Protein AF-A0A936D4Q4-F1 (afdb_monomer_lite)

pLDDT: mean 90.62, std 9.94, range [40.31, 97.88]

Sequence (127 aa):
MADERFDPDFFFCKVEPEVLFAKKCGSGDPGQGDRAGGCHFNPSAVSGMALVEHPPVDCGGGERPVNRSQVGAGSPAQANLEAASIVMSRDINAAPIFVRPTGANHPRAIFPKNDPAADVLRAWAQK

Structure (mmCIF, N/CA/C/O backbone):
data_AF-A0A936D4Q4-F1
#
_entry.id   AF-A0A936D4Q4-F1
#
loop_
_atom_site.group_PDB
_atom_site.id
_atom_site.type_symbol
_atom_site.label_atom_id
_atom_site.label_alt_id
_atom_site.label_comp_id
_atom_site.label_asym_id
_atom_site.label_entity_id
_atom_site.label_seq_id
_atom_site.pdbx_PDB_ins_code
_atom_site.Cartn_x
_atom_site.Cartn_y
_atom_site.Cartn_z
_atom_site.occupancy
_atom_site.B_iso_or_equiv
_atom_site.auth_seq_id
_atom_site.auth_comp_id
_atom_site.auth_asym_id
_atom_site.auth_atom_id
_atom_site.pdbx_PDB_model_num
ATOM 1 N N . MET A 1 1 ? -19.391 5.096 -13.925 1.00 40.31 1 MET A N 1
ATOM 2 C CA . MET A 1 1 ? -18.291 4.441 -13.193 1.00 40.31 1 MET A CA 1
ATOM 3 C C . MET A 1 1 ? -18.857 4.126 -11.821 1.00 40.31 1 MET A C 1
ATOM 5 O O . MET A 1 1 ? -19.273 5.066 -11.156 1.00 40.31 1 MET A O 1
ATOM 9 N N . ALA A 1 2 ? -19.035 2.856 -11.459 1.00 43.62 2 ALA A N 1
ATOM 10 C CA . ALA A 1 2 ? -19.311 2.540 -10.059 1.00 43.62 2 ALA A CA 1
ATOM 11 C C . ALA A 1 2 ? -18.057 2.934 -9.269 1.00 43.62 2 ALA A C 1
ATOM 13 O O . ALA A 1 2 ? -16.954 2.659 -9.736 1.00 43.62 2 ALA A O 1
ATOM 14 N N . ASP A 1 3 ? -18.225 3.646 -8.159 1.00 53.88 3 ASP A N 1
ATOM 15 C CA . ASP A 1 3 ? -17.129 3.961 -7.246 1.00 53.88 3 ASP A CA 1
ATOM 16 C C . ASP A 1 3 ? -16.608 2.632 -6.685 1.00 53.88 3 ASP A C 1
ATOM 18 O O . ASP A 1 3 ? -17.270 1.986 -5.867 1.00 53.88 3 ASP A O 1
ATOM 22 N N . GLU A 1 4 ? -15.505 2.139 -7.252 1.00 65.38 4 GLU A N 1
ATOM 23 C CA . GLU A 1 4 ? -14.916 0.851 -6.905 1.00 65.38 4 GLU A CA 1
ATOM 24 C C . GLU A 1 4 ? -14.245 1.004 -5.541 1.00 65.38 4 GLU A C 1
ATOM 26 O O . GLU A 1 4 ? -13.068 1.328 -5.416 1.00 65.38 4 GLU A O 1
ATOM 31 N N . ARG A 1 5 ? -15.053 0.854 -4.492 1.00 83.38 5 ARG A N 1
ATOM 32 C CA . ARG A 1 5 ? -14.610 1.036 -3.117 1.00 83.38 5 ARG A CA 1
ATOM 33 C C . ARG A 1 5 ? -14.012 -0.267 -2.604 1.00 83.38 5 ARG A C 1
ATOM 35 O O . ARG A 1 5 ? -14.729 -1.259 -2.476 1.00 83.38 5 ARG A O 1
ATOM 42 N N . PHE A 1 6 ? -12.713 -0.258 -2.334 1.00 93.81 6 PHE A N 1
ATOM 43 C CA . PHE A 1 6 ? -12.015 -1.347 -1.651 1.00 93.81 6 PHE A CA 1
ATOM 44 C C . PHE A 1 6 ? -12.154 -1.198 -0.133 1.00 93.81 6 PHE A C 1
ATOM 46 O O . PHE A 1 6 ? -12.308 -0.080 0.365 1.00 93.81 6 PHE A O 1
ATOM 53 N N . ASP A 1 7 ? -12.104 -2.309 0.604 1.00 96.62 7 ASP A N 1
ATOM 54 C CA . ASP A 1 7 ? -12.249 -2.297 2.065 1.00 96.62 7 ASP A CA 1
ATOM 55 C C . ASP A 1 7 ? -11.150 -1.440 2.735 1.00 96.62 7 ASP A C 1
ATOM 57 O O . ASP A 1 7 ? -9.965 -1.798 2.672 1.00 96.62 7 ASP A O 1
ATOM 61 N N . PRO A 1 8 ? -11.516 -0.311 3.375 1.00 96.25 8 PRO A N 1
ATOM 62 C CA . PRO A 1 8 ? -10.556 0.568 4.026 1.00 96.25 8 PRO A CA 1
ATOM 63 C C . PRO A 1 8 ? -9.960 -0.060 5.292 1.00 96.25 8 PRO A C 1
ATOM 65 O O . PRO A 1 8 ? -8.779 0.126 5.564 1.00 96.25 8 PRO A O 1
ATOM 68 N N . ASP A 1 9 ? -10.742 -0.831 6.052 1.00 97.19 9 ASP A N 1
ATOM 69 C CA . ASP A 1 9 ? -10.289 -1.440 7.306 1.00 97.19 9 ASP A CA 1
ATOM 70 C C . ASP A 1 9 ? -9.188 -2.466 7.012 1.00 97.19 9 ASP A C 1
ATOM 72 O O . ASP A 1 9 ? -8.113 -2.427 7.622 1.00 97.19 9 ASP A O 1
ATOM 76 N N . PHE A 1 10 ? -9.406 -3.293 5.985 1.00 97.81 10 PHE A N 1
ATOM 77 C CA . PHE A 1 10 ? -8.405 -4.244 5.511 1.00 97.81 10 PHE A CA 1
ATOM 78 C C . PHE A 1 10 ? -7.144 -3.547 4.983 1.00 97.81 10 PHE A C 1
ATOM 80 O O . PHE A 1 10 ? -6.029 -4.017 5.226 1.00 97.81 10 PHE A O 1
ATOM 87 N N . PHE A 1 11 ? -7.291 -2.414 4.289 1.00 97.88 11 PHE A N 1
ATOM 88 C CA . PHE A 1 11 ? -6.142 -1.646 3.813 1.00 97.88 11 PHE A CA 1
ATOM 89 C C . PHE A 1 11 ? -5.243 -1.198 4.972 1.00 97.88 11 PHE A C 1
ATOM 91 O O . PHE A 1 11 ? -4.054 -1.522 4.975 1.00 97.88 11 PHE A O 1
ATOM 98 N N . PHE A 1 12 ? -5.814 -0.518 5.972 1.00 97.62 12 PHE A N 1
ATOM 99 C CA . PHE A 1 12 ? -5.047 0.035 7.094 1.00 97.62 12 PHE A CA 1
ATOM 100 C C . PHE A 1 12 ? -4.343 -1.049 7.913 1.00 97.62 12 PHE A C 1
ATOM 102 O O . PHE A 1 12 ? -3.240 -0.840 8.408 1.00 97.62 12 PHE A O 1
ATOM 109 N N . CYS A 1 13 ? -4.976 -2.214 8.061 1.00 97.69 13 CYS A N 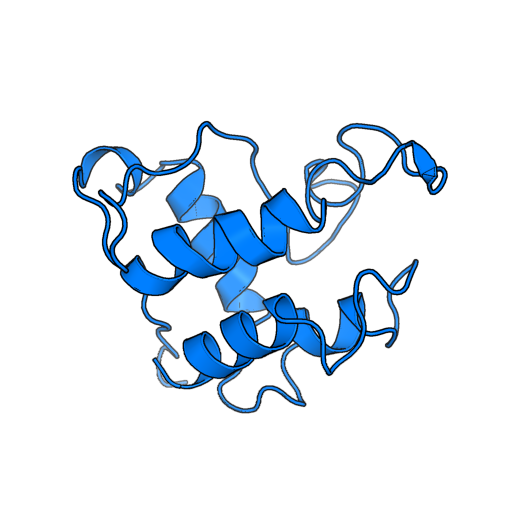1
ATOM 110 C CA . CYS A 1 13 ? -4.486 -3.257 8.958 1.00 97.69 13 CYS A CA 1
ATOM 111 C C . CYS A 1 13 ? -3.631 -4.327 8.286 1.00 97.69 13 CYS A C 1
ATOM 113 O O . CYS A 1 13 ? -2.892 -5.023 8.979 1.00 97.69 13 CYS A O 1
ATOM 115 N N . LYS A 1 14 ? -3.729 -4.483 6.962 1.00 97.75 14 LYS A N 1
ATOM 116 C CA . LYS A 1 14 ? -3.024 -5.536 6.221 1.00 97.75 14 LYS A CA 1
ATOM 117 C C . LYS A 1 14 ? -2.191 -4.952 5.090 1.00 97.75 14 LYS A C 1
ATOM 119 O O . LYS A 1 14 ? -0.980 -5.141 5.068 1.00 97.75 14 LYS A O 1
ATOM 124 N N . VAL A 1 15 ? -2.809 -4.218 4.166 1.00 97.69 15 VAL A N 1
ATOM 125 C CA . VAL A 1 15 ? -2.125 -3.752 2.945 1.00 97.69 15 VAL A CA 1
ATOM 126 C C . VAL A 1 15 ? -1.013 -2.761 3.262 1.00 97.69 15 VAL A C 1
ATOM 128 O O . VAL A 1 15 ? 0.128 -2.952 2.847 1.00 97.69 15 VAL A O 1
ATOM 131 N N . GLU A 1 16 ? -1.319 -1.701 3.998 1.00 96.88 16 GLU A N 1
ATOM 132 C CA . GLU A 1 16 ? -0.342 -0.669 4.321 1.00 96.88 16 GLU A CA 1
ATOM 133 C C . GLU A 1 16 ? 0.858 -1.216 5.120 1.00 96.88 16 GLU A C 1
ATOM 135 O O . GLU A 1 16 ? 1.991 -1.071 4.644 1.00 96.88 16 GLU A O 1
ATOM 140 N N . PRO A 1 17 ? 0.670 -1.916 6.257 1.00 96.19 17 PRO A N 1
ATOM 141 C CA . PRO A 1 17 ? 1.800 -2.419 7.031 1.00 96.19 17 PRO A CA 1
ATOM 142 C C . PRO A 1 17 ? 2.566 -3.548 6.327 1.00 96.19 17 PRO A C 1
ATOM 144 O O . PRO A 1 17 ? 3.797 -3.522 6.314 1.00 96.19 17 PRO A O 1
ATOM 147 N N . GLU A 1 18 ? 1.884 -4.528 5.725 1.00 96.81 18 GLU A N 1
ATOM 148 C CA . GLU A 1 18 ? 2.527 -5.756 5.217 1.00 96.81 18 GLU A CA 1
ATOM 149 C C . GLU A 1 18 ? 3.027 -5.630 3.776 1.00 96.81 18 GLU A C 1
ATOM 151 O O . GLU A 1 18 ? 3.911 -6.381 3.355 1.00 96.81 18 GLU A O 1
ATOM 156 N N . VAL A 1 19 ? 2.493 -4.669 3.019 1.00 96.56 19 VAL A N 1
ATOM 157 C CA . VAL A 1 19 ? 2.885 -4.426 1.630 1.00 96.56 19 VAL A CA 1
ATOM 158 C C . VAL A 1 19 ? 3.625 -3.102 1.521 1.00 96.56 19 VAL A C 1
ATOM 160 O O . VAL A 1 19 ? 4.817 -3.102 1.225 1.00 96.56 19 VAL A O 1
ATOM 163 N N . LEU A 1 20 ? 2.967 -1.968 1.777 1.00 95.31 20 LEU A N 1
ATOM 164 C CA . LEU A 1 20 ? 3.551 -0.656 1.473 1.00 95.31 20 LEU A CA 1
ATOM 165 C C . LEU A 1 20 ? 4.770 -0.344 2.345 1.00 95.31 20 LEU A C 1
ATOM 167 O O . LEU A 1 20 ? 5.804 0.091 1.828 1.00 95.31 20 LEU A O 1
ATOM 171 N N . PHE A 1 21 ? 4.670 -0.585 3.652 1.00 94.31 21 PHE A N 1
ATOM 172 C CA . PHE A 1 21 ? 5.743 -0.280 4.596 1.00 94.31 21 PHE A CA 1
ATOM 173 C C . PHE A 1 21 ? 6.753 -1.423 4.701 1.00 94.31 21 PHE A C 1
ATOM 175 O O . PHE A 1 21 ? 7.947 -1.183 4.519 1.00 94.31 21 PHE A O 1
ATOM 182 N N . ALA A 1 22 ? 6.315 -2.674 4.891 1.00 94.62 22 ALA A N 1
ATOM 183 C CA . ALA A 1 22 ? 7.237 -3.808 5.009 1.00 94.62 22 ALA A CA 1
ATOM 184 C C . ALA A 1 22 ? 8.077 -4.049 3.743 1.00 94.62 22 ALA A C 1
ATOM 186 O O . ALA A 1 22 ? 9.241 -4.442 3.844 1.00 94.62 22 ALA A O 1
ATOM 187 N N . LYS A 1 23 ? 7.532 -3.780 2.547 1.00 94.25 23 LYS A N 1
ATOM 188 C CA . LYS A 1 23 ? 8.288 -3.872 1.285 1.00 94.25 23 LYS A CA 1
ATOM 189 C C . LYS A 1 23 ? 8.979 -2.565 0.890 1.00 94.25 23 LYS A C 1
ATOM 191 O O . LYS A 1 23 ? 9.593 -2.489 -0.176 1.00 94.25 23 LYS A O 1
ATOM 196 N N . LYS A 1 24 ? 8.933 -1.561 1.774 1.00 92.06 24 LYS A N 1
ATOM 197 C CA . LYS A 1 24 ? 9.609 -0.266 1.642 1.00 92.06 24 LYS A CA 1
ATOM 198 C C . LYS A 1 24 ? 9.239 0.476 0.354 1.00 92.06 24 LYS A C 1
ATOM 200 O O . LYS A 1 24 ? 10.089 1.121 -0.256 1.00 92.06 24 LYS A O 1
ATOM 205 N N . CYS A 1 25 ? 7.973 0.405 -0.063 1.00 91.38 25 CYS A N 1
ATOM 206 C CA . CYS A 1 25 ? 7.481 1.156 -1.219 1.00 91.38 25 CYS A CA 1
ATOM 207 C C . CYS A 1 25 ? 7.601 2.670 -0.973 1.00 91.38 25 CYS A C 1
ATOM 209 O O . CYS A 1 25 ? 7.957 3.410 -1.878 1.00 91.38 25 CYS A O 1
ATOM 211 N N . GLY A 1 26 ? 7.371 3.132 0.262 1.00 90.44 26 GLY A N 1
ATOM 212 C CA . GLY A 1 26 ? 7.497 4.542 0.651 1.00 90.44 26 GLY A CA 1
ATOM 213 C C . GLY A 1 26 ? 8.935 5.068 0.632 1.00 90.44 26 GLY A C 1
ATOM 214 O O . GLY A 1 26 ? 9.334 5.812 -0.267 1.00 90.44 26 GLY A O 1
ATOM 215 N N . SER A 1 27 ? 9.717 4.691 1.642 1.00 88.38 27 SER A N 1
ATOM 216 C CA . SER A 1 27 ? 11.055 5.237 1.890 1.00 88.38 27 SER A CA 1
ATOM 217 C C . SER A 1 27 ? 12.168 4.639 1.026 1.00 88.38 27 SER A C 1
ATOM 219 O O . SER A 1 27 ? 13.241 5.237 0.964 1.00 88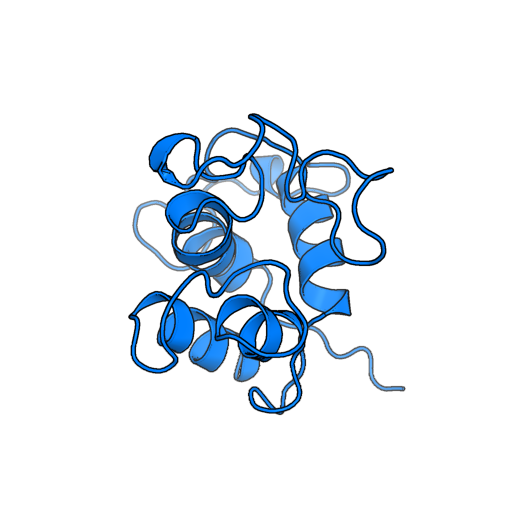.38 27 SER A O 1
ATOM 221 N N . GLY A 1 28 ? 11.921 3.518 0.342 1.00 88.00 28 GLY A N 1
ATOM 222 C CA . GLY A 1 28 ? 12.941 2.773 -0.396 1.00 88.00 28 GLY A CA 1
ATOM 223 C C . GLY A 1 28 ? 13.822 1.894 0.499 1.00 88.00 28 GLY A C 1
ATOM 224 O O . GLY A 1 28 ? 13.779 1.969 1.727 1.00 88.00 28 GLY A O 1
ATOM 225 N N . ASP A 1 29 ? 14.623 1.027 -0.121 1.00 89.00 29 ASP A N 1
ATOM 226 C CA . ASP A 1 29 ? 15.611 0.183 0.547 1.00 89.00 29 ASP A CA 1
ATOM 227 C C . ASP A 1 29 ? 17.062 0.641 0.282 1.00 89.00 29 ASP A C 1
ATOM 229 O O . ASP A 1 29 ? 17.592 0.395 -0.808 1.00 89.00 29 ASP A O 1
ATOM 233 N N . PRO A 1 30 ? 17.759 1.232 1.274 1.00 87.19 30 PRO A N 1
ATOM 234 C CA . PRO A 1 30 ? 19.165 1.614 1.133 1.00 87.19 30 PRO A CA 1
ATOM 235 C C . PRO A 1 30 ? 20.089 0.438 0.797 1.00 87.19 30 PRO A C 1
ATOM 237 O O . PRO A 1 30 ? 21.083 0.626 0.099 1.00 87.19 30 PRO A O 1
ATOM 240 N N . GLY A 1 31 ? 19.756 -0.783 1.240 1.00 88.62 31 GLY A N 1
ATOM 241 C CA . GLY A 1 31 ? 20.525 -1.989 0.913 1.00 88.62 31 GLY A CA 1
ATOM 242 C C . GLY A 1 31 ? 20.465 -2.360 -0.572 1.00 88.62 31 GLY A C 1
ATOM 243 O O . GLY A 1 31 ? 21.357 -3.039 -1.068 1.00 88.62 31 GLY A O 1
ATOM 244 N N . GLN A 1 32 ? 19.454 -1.855 -1.283 1.00 86.31 32 GLN A N 1
ATOM 245 C CA . GLN A 1 32 ? 19.265 -2.022 -2.725 1.00 86.31 32 GLN A CA 1
ATOM 246 C C . GLN A 1 32 ? 19.681 -0.767 -3.517 1.00 86.31 32 GLN A C 1
ATOM 248 O O . GLN A 1 32 ? 19.478 -0.714 -4.727 1.00 86.31 32 GLN A O 1
ATOM 253 N N . GLY A 1 33 ? 20.264 0.238 -2.850 1.00 84.69 33 GLY A N 1
ATOM 254 C CA . GLY A 1 33 ? 20.700 1.494 -3.464 1.00 84.69 33 GLY A CA 1
ATOM 255 C C . GLY A 1 33 ? 19.611 2.563 -3.603 1.00 84.69 33 GLY A C 1
ATOM 256 O O . GLY A 1 33 ? 19.851 3.580 -4.258 1.00 84.69 33 GLY A O 1
ATOM 257 N N . ASP A 1 34 ? 18.435 2.375 -2.995 1.00 86.94 34 ASP A N 1
ATOM 258 C CA . ASP A 1 34 ? 17.381 3.388 -3.027 1.00 86.94 34 ASP A CA 1
ATOM 259 C C . ASP A 1 34 ? 17.742 4.587 -2.135 1.00 86.94 34 ASP A C 1
ATOM 261 O O . ASP A 1 34 ? 18.329 4.455 -1.056 1.00 86.94 34 ASP A O 1
ATOM 265 N N . ARG A 1 35 ? 17.332 5.788 -2.557 1.00 81.69 35 ARG A N 1
ATOM 266 C CA . ARG A 1 35 ? 17.431 6.984 -1.713 1.00 81.69 35 ARG A CA 1
ATOM 267 C C . ARG A 1 35 ? 16.384 6.925 -0.606 1.00 81.69 35 ARG A C 1
ATOM 269 O O . ARG A 1 35 ? 15.202 6.747 -0.895 1.00 81.69 35 ARG A O 1
ATOM 276 N N . ALA A 1 36 ? 16.812 7.173 0.629 1.00 76.00 36 ALA A N 1
ATOM 277 C CA . ALA A 1 36 ? 15.913 7.286 1.771 1.00 76.00 36 ALA A CA 1
ATOM 278 C C . ALA A 1 36 ? 14.829 8.354 1.526 1.00 76.00 36 ALA A C 1
ATOM 280 O O . ALA A 1 36 ? 15.129 9.465 1.086 1.00 76.00 36 ALA A O 1
ATOM 281 N N . GLY A 1 37 ? 13.570 7.998 1.795 1.00 73.75 37 GLY A N 1
ATOM 282 C CA . GLY A 1 37 ? 12.408 8.877 1.608 1.00 73.75 37 GLY A CA 1
ATOM 283 C C . GLY A 1 37 ? 12.034 9.126 0.140 1.00 73.75 37 GLY A C 1
ATOM 284 O O . GLY A 1 37 ? 11.272 10.045 -0.147 1.00 73.75 37 GLY A O 1
ATOM 285 N N . GLY A 1 38 ? 12.598 8.357 -0.799 1.00 76.50 38 GLY A N 1
ATOM 286 C CA . GLY A 1 38 ? 12.631 8.737 -2.212 1.00 76.50 38 GLY A CA 1
ATOM 287 C C . GLY A 1 38 ? 11.805 7.892 -3.179 1.00 76.50 38 GLY A C 1
ATOM 288 O O . GLY A 1 38 ? 11.668 8.315 -4.324 1.00 76.50 38 GLY A O 1
ATOM 289 N N . CYS A 1 39 ? 11.276 6.730 -2.775 1.00 89.38 39 CYS A N 1
ATOM 290 C CA . CYS A 1 39 ? 10.528 5.870 -3.698 1.00 89.38 39 CYS A CA 1
ATOM 291 C C . CYS A 1 39 ? 9.098 6.368 -3.897 1.00 89.38 39 CYS A C 1
ATOM 293 O O . CYS A 1 39 ? 8.745 6.691 -5.017 1.00 89.38 39 CYS A O 1
ATOM 295 N N . HIS A 1 40 ? 8.295 6.482 -2.840 1.00 92.31 40 HIS A N 1
ATOM 296 C CA . HIS A 1 40 ? 6.922 6.995 -2.925 1.00 92.31 40 HIS A CA 1
ATOM 297 C C . HIS A 1 40 ? 6.593 8.071 -1.875 1.00 92.31 40 HIS A C 1
ATOM 299 O O . HIS A 1 40 ? 5.536 8.684 -1.969 1.00 92.31 40 HIS A O 1
ATOM 305 N N . PHE A 1 41 ? 7.493 8.372 -0.928 1.00 90.19 41 PHE A N 1
ATOM 306 C CA . PHE A 1 41 ? 7.336 9.491 0.026 1.00 90.19 41 PHE A CA 1
ATOM 307 C C . PHE A 1 41 ? 7.694 10.872 -0.545 1.00 90.19 41 PHE A C 1
ATOM 309 O O . PHE A 1 41 ? 7.559 11.887 0.136 1.00 90.19 41 PHE A O 1
ATOM 316 N N . ASN A 1 42 ? 8.113 10.934 -1.811 1.00 81.44 42 ASN A N 1
ATOM 317 C CA . ASN A 1 42 ? 8.313 12.184 -2.528 1.00 81.44 42 ASN A CA 1
ATOM 318 C C . ASN A 1 42 ? 7.245 12.323 -3.632 1.00 81.44 42 ASN A C 1
ATOM 320 O O . ASN A 1 42 ? 7.403 11.722 -4.699 1.00 81.44 42 ASN A O 1
ATOM 324 N N . PRO A 1 43 ? 6.176 13.116 -3.422 1.00 71.88 43 PRO A N 1
ATOM 325 C CA . PRO A 1 43 ? 5.090 13.266 -4.395 1.00 71.88 43 PRO A CA 1
ATOM 326 C C . PRO A 1 43 ? 5.553 13.856 -5.735 1.00 71.88 43 PRO A C 1
ATOM 328 O O . PRO A 1 43 ? 4.936 13.603 -6.766 1.00 71.88 43 PRO A O 1
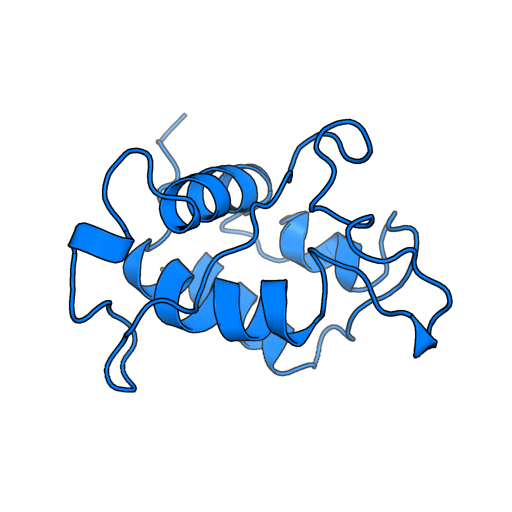ATOM 331 N N . SER A 1 44 ? 6.667 14.592 -5.750 1.00 69.81 44 SER A N 1
ATOM 332 C CA . SER A 1 44 ? 7.268 15.117 -6.980 1.00 69.81 44 SER A CA 1
ATOM 333 C C . SER A 1 44 ? 8.062 14.061 -7.759 1.00 69.81 44 SER A C 1
ATOM 335 O O . SER A 1 44 ? 8.398 14.292 -8.918 1.00 69.81 44 SER A O 1
ATOM 337 N N . ALA A 1 45 ? 8.390 12.920 -7.142 1.00 65.88 45 ALA A N 1
ATOM 338 C CA . ALA A 1 45 ? 9.161 11.843 -7.763 1.00 65.88 45 ALA A CA 1
ATOM 339 C C . ALA A 1 45 ? 8.280 10.760 -8.405 1.00 65.88 45 ALA A C 1
ATOM 341 O O . ALA A 1 45 ? 8.736 10.088 -9.330 1.00 65.88 45 ALA A O 1
ATOM 342 N N . VAL A 1 46 ? 7.030 10.594 -7.950 1.00 70.44 46 VAL A N 1
ATOM 343 C CA . VAL A 1 46 ? 6.121 9.560 -8.464 1.00 70.44 46 VAL A CA 1
ATOM 344 C C . VAL A 1 46 ? 4.716 10.098 -8.695 1.00 70.44 46 VAL A C 1
ATOM 346 O O . VAL A 1 46 ? 4.000 10.461 -7.767 1.00 70.44 46 VAL A O 1
ATOM 349 N N . SER A 1 47 ? 4.287 10.061 -9.958 1.00 67.12 47 SER A N 1
ATOM 350 C CA . SER A 1 47 ? 2.899 10.321 -10.336 1.00 67.12 47 SER A CA 1
ATOM 351 C C . SER A 1 47 ? 2.018 9.104 -10.016 1.00 67.12 47 SER A C 1
ATOM 353 O O . SER A 1 47 ? 2.306 7.988 -10.454 1.00 67.12 47 SER A O 1
ATOM 355 N N . GLY A 1 48 ? 0.939 9.317 -9.257 1.00 72.06 48 GLY A N 1
ATOM 356 C CA . GLY A 1 48 ? -0.178 8.372 -9.112 1.00 72.06 48 GLY A CA 1
ATOM 357 C C . GLY A 1 48 ? -0.277 7.607 -7.787 1.00 72.06 48 GLY A C 1
ATOM 358 O O . GLY A 1 48 ? -1.388 7.273 -7.403 1.00 72.06 48 GLY A O 1
ATOM 359 N N . MET A 1 49 ? 0.826 7.366 -7.066 1.00 88.75 49 MET A N 1
ATOM 360 C CA . MET A 1 49 ? 0.799 6.718 -5.739 1.00 88.75 49 MET A CA 1
ATOM 361 C C . MET A 1 49 ? 1.802 7.388 -4.791 1.00 88.75 49 MET A C 1
ATOM 363 O O . MET A 1 49 ? 2.803 6.786 -4.408 1.00 88.75 49 MET A O 1
ATOM 367 N N . ALA A 1 50 ? 1.576 8.661 -4.471 1.00 91.75 50 ALA A N 1
ATOM 368 C CA . ALA A 1 50 ? 2.358 9.348 -3.449 1.00 91.75 50 ALA A CA 1
ATOM 369 C C . ALA A 1 50 ? 1.890 8.888 -2.063 1.00 91.75 50 ALA A C 1
ATOM 371 O O . ALA A 1 50 ? 0.704 8.969 -1.756 1.00 91.75 50 ALA A O 1
ATOM 372 N N . LEU A 1 51 ? 2.821 8.393 -1.255 1.00 93.38 51 LEU A N 1
ATOM 373 C CA . LEU A 1 51 ? 2.565 7.906 0.094 1.00 93.38 51 LEU A CA 1
ATOM 374 C C . LEU A 1 51 ? 3.045 8.928 1.129 1.00 93.38 51 LEU A C 1
ATOM 376 O O . LEU A 1 51 ? 3.934 9.739 0.867 1.00 93.38 51 LEU A O 1
ATOM 380 N N . VAL A 1 52 ? 2.487 8.843 2.327 1.00 92.50 52 VAL A N 1
ATOM 381 C CA . VAL A 1 52 ? 2.838 9.653 3.490 1.00 92.50 52 VAL A CA 1
ATOM 382 C C . VAL A 1 52 ? 3.291 8.724 4.608 1.00 92.50 52 VAL A C 1
ATOM 384 O O . VAL A 1 52 ? 2.649 7.714 4.896 1.00 92.50 52 VAL A O 1
ATOM 387 N N . GLU A 1 53 ? 4.409 9.063 5.243 1.00 90.62 53 GLU A N 1
ATOM 388 C CA . GLU A 1 53 ? 4.896 8.337 6.412 1.00 90.62 53 GLU A CA 1
ATOM 389 C C . GLU A 1 53 ? 4.050 8.662 7.649 1.00 90.62 53 GLU A C 1
ATOM 391 O O . GLU A 1 53 ? 3.720 9.822 7.908 1.00 90.62 53 GLU A O 1
ATOM 396 N N . HIS A 1 54 ? 3.717 7.640 8.434 1.00 93.94 54 HIS A N 1
ATOM 397 C CA . HIS A 1 54 ? 3.067 7.793 9.732 1.00 93.94 54 HIS A CA 1
ATOM 398 C C . HIS A 1 54 ? 3.302 6.562 10.623 1.00 93.94 54 HIS A C 1
ATOM 400 O O . HIS A 1 54 ? 3.682 5.500 10.123 1.00 93.94 54 HIS A O 1
ATOM 406 N N . PRO A 1 55 ? 3.061 6.668 11.945 1.00 93.88 55 PRO A N 1
ATOM 407 C CA . PRO A 1 55 ? 3.059 5.508 12.830 1.00 93.88 55 PRO A CA 1
ATOM 408 C C . PRO A 1 55 ? 2.010 4.470 12.398 1.00 93.88 55 PRO A C 1
ATOM 410 O O . PRO A 1 55 ? 0.930 4.877 11.962 1.00 93.88 55 PRO A O 1
ATOM 413 N N . PRO A 1 56 ? 2.267 3.159 12.558 1.00 93.06 56 PRO A N 1
ATOM 414 C CA . PRO A 1 56 ? 1.299 2.123 12.204 1.00 93.06 56 PRO A CA 1
ATOM 415 C C . PRO A 1 56 ? -0.071 2.342 12.858 1.00 93.06 56 PRO A C 1
ATOM 417 O O . PRO A 1 56 ? -0.156 2.714 14.032 1.00 93.06 56 PRO A O 1
ATOM 420 N N . VAL A 1 57 ? -1.140 2.090 12.099 1.00 96.50 57 VAL A N 1
ATOM 421 C CA . VAL A 1 57 ? -2.508 2.077 12.630 1.00 96.50 57 VAL A CA 1
ATOM 422 C C . VAL A 1 57 ? -2.642 0.920 13.620 1.00 96.50 57 VAL A C 1
ATOM 424 O O . VAL A 1 57 ? -2.201 -0.196 13.345 1.00 96.50 57 VAL A O 1
ATOM 427 N N . ASP A 1 58 ? -3.243 1.177 14.782 1.00 96.56 58 ASP A N 1
ATOM 428 C CA . ASP A 1 58 ? -3.489 0.123 15.761 1.00 96.56 58 ASP A CA 1
ATOM 429 C C . ASP A 1 58 ? -4.735 -0.671 15.358 1.00 96.56 58 ASP A C 1
ATOM 431 O O . ASP A 1 58 ? -5.850 -0.142 15.301 1.00 96.56 58 ASP A O 1
ATOM 435 N N . CYS A 1 59 ? -4.536 -1.955 15.079 1.00 96.62 59 CYS A N 1
ATOM 436 C CA . CYS A 1 59 ? -5.584 -2.887 14.676 1.00 96.62 59 CYS A CA 1
ATOM 437 C C . CYS A 1 59 ? -5.836 -3.992 15.707 1.00 96.62 59 CYS A C 1
ATOM 439 O O . CYS A 1 59 ? -6.622 -4.901 15.444 1.00 96.62 59 CYS A O 1
ATOM 441 N N . GLY A 1 60 ? -5.160 -3.964 16.864 1.00 93.44 60 GLY A N 1
ATOM 442 C CA . GLY A 1 60 ? -5.338 -4.972 17.917 1.00 93.44 60 GLY A CA 1
ATOM 443 C C . GLY A 1 60 ? -5.093 -6.420 17.463 1.00 93.44 60 GLY A C 1
ATOM 444 O O . GLY A 1 60 ? -5.637 -7.347 18.056 1.00 93.44 60 GLY A O 1
ATOM 445 N N . GLY A 1 61 ? -4.326 -6.622 16.384 1.00 89.31 61 GLY A N 1
ATOM 446 C CA . GLY A 1 61 ? -4.086 -7.930 15.761 1.00 89.31 61 GLY A CA 1
ATOM 447 C C . GLY A 1 61 ? -5.174 -8.418 14.791 1.00 89.31 61 GLY A C 1
ATOM 448 O O . GLY A 1 61 ? -5.064 -9.534 14.287 1.00 89.31 61 GLY A O 1
ATOM 449 N N . GLY A 1 62 ? -6.211 -7.617 14.524 1.00 93.06 62 GLY A N 1
ATOM 450 C CA . GLY A 1 62 ? -7.284 -7.924 13.573 1.00 93.06 62 GLY A CA 1
ATOM 451 C C . GLY A 1 62 ? -7.165 -7.198 12.227 1.00 93.06 62 GLY A C 1
ATOM 452 O O . GLY A 1 62 ? -6.165 -6.554 11.925 1.00 93.06 62 GLY A O 1
ATOM 453 N N . GLU A 1 63 ? -8.228 -7.280 11.421 1.00 94.06 63 GLU A N 1
ATOM 454 C CA . GLU A 1 63 ? -8.339 -6.619 10.104 1.00 94.06 63 GLU A CA 1
ATOM 455 C C . GLU A 1 63 ? -9.029 -5.246 10.171 1.00 94.06 63 GLU A C 1
ATOM 457 O O . GLU A 1 63 ? -9.471 -4.731 9.150 1.00 94.06 63 GLU A O 1
ATOM 462 N N . ARG A 1 64 ? -9.188 -4.665 11.366 1.00 95.19 64 ARG A N 1
ATOM 463 C CA . ARG A 1 64 ? -9.898 -3.395 11.546 1.00 95.19 64 ARG A CA 1
ATOM 464 C C . ARG A 1 64 ? -9.237 -2.510 12.604 1.00 95.19 64 ARG A C 1
ATOM 466 O O . ARG A 1 64 ? -8.899 -3.026 13.670 1.00 95.19 64 ARG A O 1
ATOM 473 N N . PRO A 1 65 ? -9.131 -1.184 12.372 1.00 96.50 65 PRO A N 1
ATOM 474 C CA . PRO A 1 65 ? -8.573 -0.267 13.359 1.00 96.50 65 PRO A CA 1
ATOM 475 C C . PRO A 1 65 ? -9.368 -0.270 14.668 1.00 96.50 65 PRO A C 1
ATOM 477 O O . PRO A 1 65 ? -10.602 -0.180 14.650 1.00 96.50 65 PRO A O 1
ATOM 480 N N . VAL A 1 66 ? -8.667 -0.295 15.804 1.00 96.69 66 VAL A N 1
ATOM 481 C CA . VAL A 1 66 ? -9.293 -0.174 17.134 1.00 96.69 66 VAL A CA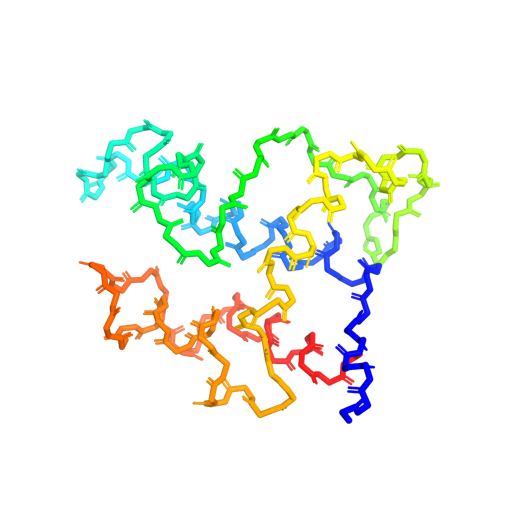 1
ATOM 482 C C . VAL A 1 66 ? -9.650 1.275 17.459 1.00 96.69 66 VAL A C 1
ATOM 484 O O . VAL A 1 66 ? -10.596 1.528 18.203 1.00 96.69 66 VAL A O 1
ATOM 487 N N . ASN A 1 67 ? -8.937 2.236 16.859 1.00 92.94 67 ASN A N 1
ATOM 488 C CA . ASN A 1 67 ? -9.187 3.661 17.022 1.00 92.94 67 ASN A CA 1
ATOM 489 C C . ASN A 1 67 ? -9.427 4.354 15.672 1.00 92.94 67 ASN A C 1
ATOM 491 O O . ASN A 1 67 ? -8.514 4.562 14.873 1.00 92.94 67 ASN A O 1
ATOM 495 N N . ARG A 1 68 ? -10.669 4.798 15.450 1.00 91.88 68 ARG A N 1
ATOM 496 C CA . ARG A 1 68 ? -11.072 5.493 14.219 1.00 91.88 68 ARG A CA 1
ATOM 497 C C . ARG A 1 68 ? -10.390 6.846 14.015 1.00 91.88 68 ARG A C 1
ATOM 499 O O . ARG A 1 68 ? -10.317 7.292 12.876 1.00 91.88 68 ARG A O 1
ATOM 506 N N . SER A 1 69 ? -9.859 7.486 15.060 1.00 92.56 69 SER A N 1
ATOM 507 C CA . SER A 1 69 ? -9.175 8.776 14.905 1.00 92.56 69 SER A CA 1
ATOM 508 C C . SER A 1 69 ? -7.858 8.673 14.126 1.00 92.56 69 SER A C 1
ATOM 510 O O . SER A 1 69 ? -7.407 9.675 13.584 1.00 92.56 69 SER A O 1
ATOM 512 N N . GLN A 1 70 ? -7.252 7.482 14.034 1.00 92.56 70 GLN A N 1
ATOM 513 C CA . GLN A 1 70 ? -6.028 7.245 13.252 1.00 92.56 70 GLN A CA 1
ATOM 514 C C . GLN A 1 70 ? -6.291 7.214 11.736 1.00 92.56 70 GLN A C 1
ATOM 516 O O . GLN A 1 70 ? -5.402 7.504 10.937 1.00 92.56 70 GLN A O 1
ATOM 521 N N . VAL A 1 71 ? -7.526 6.901 11.339 1.00 95.56 71 VAL A N 1
ATOM 522 C CA . VAL A 1 71 ? -7.938 6.664 9.943 1.00 95.56 71 VAL A CA 1
ATOM 523 C C . VAL A 1 71 ? -9.041 7.625 9.487 1.00 95.56 71 VAL A C 1
ATOM 525 O O . VAL A 1 71 ? -9.752 7.368 8.521 1.00 95.56 71 VAL A O 1
ATOM 528 N N . GLY A 1 72 ? -9.245 8.712 10.234 1.00 91.56 72 GLY A N 1
ATOM 529 C CA . GLY A 1 72 ? -10.235 9.733 9.910 1.00 91.56 72 GLY A CA 1
ATOM 530 C C . GLY A 1 72 ? -9.843 10.568 8.690 1.00 91.56 72 GLY A C 1
ATOM 531 O O . GLY A 1 72 ? -8.693 10.571 8.254 1.00 91.56 72 GLY A O 1
ATOM 532 N N . ALA A 1 73 ? -10.806 11.329 8.165 1.00 92.12 73 ALA A N 1
ATOM 533 C CA . ALA A 1 73 ? -10.565 12.260 7.066 1.00 92.12 73 ALA A CA 1
ATOM 534 C C . ALA A 1 73 ? -9.390 13.205 7.381 1.00 92.12 73 ALA A C 1
ATOM 536 O O . ALA A 1 73 ? -9.331 13.797 8.460 1.00 92.12 73 ALA A O 1
ATOM 537 N N . GLY A 1 74 ? -8.463 13.336 6.430 1.00 91.12 74 GLY A N 1
ATOM 538 C CA . GLY A 1 74 ? -7.249 14.141 6.579 1.00 91.12 74 GLY A CA 1
ATOM 539 C C . GLY A 1 74 ? -6.098 13.455 7.322 1.00 91.12 74 GLY A C 1
ATOM 540 O O . GLY A 1 74 ? -5.049 14.077 7.482 1.00 91.12 74 GLY A O 1
ATOM 541 N N . SER A 1 75 ? -6.246 12.201 7.768 1.00 95.31 75 SER A N 1
ATOM 542 C CA . SER A 1 75 ? -5.117 11.457 8.331 1.00 95.31 75 SER A CA 1
ATOM 543 C C . SER A 1 75 ? -4.148 10.979 7.235 1.00 95.31 75 SER A C 1
ATOM 545 O O . SER A 1 75 ? -4.570 10.726 6.103 1.00 95.31 75 SER A O 1
ATOM 547 N N . PRO A 1 76 ? -2.850 10.801 7.553 1.00 94.88 76 PRO A N 1
ATOM 548 C CA . PRO A 1 76 ? -1.888 10.208 6.623 1.00 94.88 76 PRO A CA 1
ATOM 549 C C . PRO A 1 76 ? -2.309 8.826 6.101 1.00 94.88 76 PRO A C 1
ATOM 551 O O . PRO A 1 76 ? -2.188 8.567 4.907 1.00 94.88 76 PRO A O 1
ATOM 554 N N . ALA A 1 77 ? -2.872 7.976 6.968 1.00 96.19 77 ALA A N 1
ATOM 555 C CA . ALA A 1 77 ? -3.362 6.652 6.586 1.00 96.19 77 ALA A CA 1
ATOM 556 C C . ALA A 1 77 ? -4.482 6.755 5.536 1.00 96.19 77 ALA A C 1
ATOM 558 O O . ALA A 1 77 ? -4.465 6.058 4.523 1.00 96.19 77 ALA A O 1
ATOM 559 N N . GLN A 1 78 ? -5.430 7.681 5.725 1.00 96.00 78 GLN A N 1
ATOM 560 C CA . GLN A 1 78 ? -6.501 7.927 4.757 1.00 96.00 78 GLN A CA 1
ATOM 561 C C . GLN A 1 78 ? -5.955 8.411 3.401 1.00 96.00 78 GLN A C 1
ATOM 563 O O . GLN A 1 78 ? -6.421 7.954 2.359 1.00 96.00 78 GLN A O 1
ATOM 568 N N . ALA A 1 79 ? -4.934 9.274 3.397 1.00 94.44 79 ALA A N 1
ATOM 569 C CA . ALA A 1 79 ? -4.275 9.707 2.162 1.00 94.44 79 ALA A CA 1
ATOM 570 C C . ALA A 1 79 ? -3.589 8.536 1.427 1.00 94.44 79 ALA A C 1
ATOM 572 O O . ALA A 1 79 ? -3.684 8.430 0.203 1.00 94.44 79 ALA A O 1
ATOM 573 N N . ASN A 1 80 ? -2.952 7.620 2.164 1.00 95.38 80 ASN A N 1
ATOM 574 C CA . ASN A 1 80 ? -2.355 6.413 1.590 1.00 95.38 80 ASN A CA 1
ATOM 575 C C . ASN A 1 80 ? -3.409 5.474 0.993 1.00 95.38 80 ASN A C 1
ATOM 577 O O . ASN A 1 80 ? -3.183 4.929 -0.089 1.00 95.38 80 ASN A O 1
ATOM 581 N N . LEU A 1 81 ? -4.563 5.312 1.650 1.00 95.94 81 LEU A N 1
ATOM 582 C CA . LEU A 1 81 ? -5.684 4.534 1.116 1.00 95.94 81 LEU A CA 1
ATOM 583 C C . LEU A 1 81 ? -6.162 5.104 -0.221 1.00 95.94 81 LEU A C 1
ATOM 585 O O . LEU A 1 81 ? -6.352 4.351 -1.176 1.00 95.94 81 LEU A O 1
ATOM 589 N N . GLU A 1 82 ? -6.359 6.418 -0.296 1.00 93.88 82 GLU A N 1
ATOM 590 C CA . GLU A 1 82 ? -6.793 7.094 -1.522 1.00 93.88 82 GLU A CA 1
ATOM 591 C C . GLU A 1 82 ? -5.774 6.886 -2.648 1.00 93.88 82 GLU A C 1
ATOM 593 O O . GLU A 1 82 ? -6.138 6.448 -3.741 1.00 93.88 82 GLU A O 1
ATOM 598 N N . ALA A 1 83 ? -4.487 7.0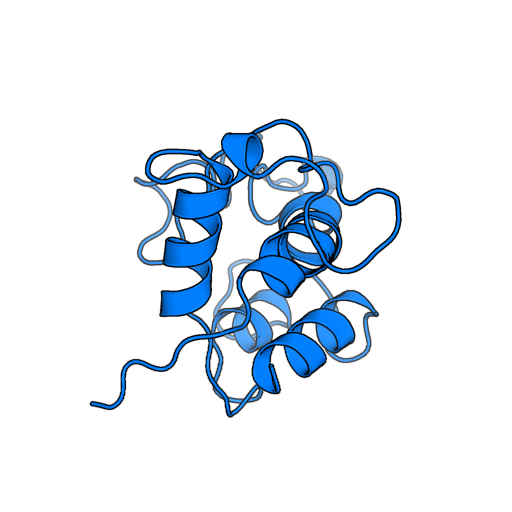99 -2.361 1.00 93.56 83 ALA A N 1
ATOM 599 C CA . ALA A 1 83 ? -3.405 6.896 -3.319 1.00 93.56 83 ALA A CA 1
ATOM 600 C C . ALA A 1 83 ? -3.319 5.442 -3.813 1.00 93.56 83 ALA A C 1
ATOM 602 O O . ALA A 1 83 ? -3.196 5.198 -5.013 1.00 93.56 83 ALA A O 1
ATOM 603 N N . ALA A 1 84 ? -3.401 4.467 -2.905 1.00 95.00 84 ALA A N 1
ATOM 604 C CA . ALA A 1 84 ? -3.350 3.050 -3.245 1.00 95.00 84 ALA A CA 1
ATOM 605 C C . ALA A 1 84 ? -4.589 2.599 -4.033 1.00 95.00 84 ALA A C 1
ATOM 607 O O . ALA A 1 84 ? -4.465 1.806 -4.965 1.00 95.00 84 ALA A O 1
ATOM 608 N N . SER A 1 85 ? -5.770 3.127 -3.705 1.00 94.75 85 SER A N 1
ATOM 609 C CA . SER A 1 85 ? -7.026 2.764 -4.374 1.00 94.75 85 SER A CA 1
ATOM 610 C C . SER A 1 85 ? -7.043 3.192 -5.844 1.00 94.75 85 SER A C 1
ATOM 612 O O . SER A 1 85 ? -7.573 2.465 -6.678 1.00 94.75 85 SER A O 1
ATOM 614 N N . ILE A 1 86 ? -6.398 4.314 -6.196 1.00 92.31 86 ILE A N 1
ATOM 615 C CA . ILE A 1 86 ? -6.267 4.786 -7.592 1.00 92.31 86 ILE A CA 1
ATOM 616 C C . ILE A 1 86 ? -5.528 3.771 -8.477 1.00 92.31 86 ILE A C 1
ATOM 618 O O . ILE A 1 86 ? -5.795 3.661 -9.673 1.00 92.31 86 ILE A O 1
ATOM 622 N N . VAL A 1 87 ? -4.575 3.041 -7.898 1.00 93.12 87 VAL A N 1
ATOM 623 C CA . VAL A 1 87 ? -3.731 2.060 -8.596 1.00 93.12 87 VAL A CA 1
ATOM 624 C C . VAL A 1 87 ? -4.124 0.616 -8.281 1.00 93.12 87 VAL A C 1
ATOM 626 O O . VAL A 1 87 ? -3.351 -0.313 -8.544 1.00 93.12 87 VAL A O 1
ATOM 629 N N . MET A 1 88 ? -5.318 0.420 -7.732 1.00 95.38 88 MET A N 1
ATOM 630 C CA . MET A 1 88 ? -5.891 -0.884 -7.442 1.00 95.38 88 MET A CA 1
ATOM 631 C C . MET A 1 88 ? -6.937 -1.268 -8.497 1.00 95.38 88 MET A C 1
ATOM 633 O O . MET A 1 88 ? -7.405 -0.437 -9.271 1.00 95.38 88 MET A O 1
ATOM 637 N N . SER A 1 89 ? -7.258 -2.557 -8.578 1.00 95.69 89 SER A N 1
ATOM 638 C CA . SER A 1 89 ? -8.321 -3.082 -9.436 1.00 95.69 89 SER A CA 1
ATOM 639 C C . SER A 1 89 ? -8.860 -4.389 -8.861 1.00 95.69 89 SER A C 1
ATOM 641 O O . SER A 1 89 ? -8.114 -5.150 -8.239 1.00 95.69 89 SER A O 1
ATOM 643 N N . ARG A 1 90 ? -10.142 -4.681 -9.112 1.00 94.56 90 ARG A N 1
ATOM 644 C CA . ARG A 1 90 ? -10.738 -6.002 -8.844 1.00 94.56 90 ARG A CA 1
ATOM 645 C C . ARG A 1 90 ? -10.077 -7.117 -9.662 1.00 94.56 90 ARG A C 1
ATOM 647 O O . ARG A 1 90 ? -9.990 -8.247 -9.182 1.00 94.56 90 ARG A O 1
ATOM 654 N N . ASP A 1 91 ? -9.556 -6.806 -10.853 1.00 95.62 91 ASP A N 1
ATOM 655 C CA . ASP A 1 91 ? -8.620 -7.690 -11.551 1.00 95.62 91 ASP A CA 1
ATOM 656 C C . ASP A 1 91 ? -7.195 -7.419 -11.061 1.00 95.62 91 ASP A C 1
ATOM 658 O O . ASP A 1 91 ? -6.504 -6.501 -11.514 1.00 95.62 91 ASP A O 1
ATOM 662 N N . ILE A 1 92 ? -6.726 -8.263 -10.142 1.00 95.00 92 ILE A N 1
ATOM 663 C CA . ILE A 1 92 ? -5.388 -8.130 -9.563 1.00 95.00 92 ILE A CA 1
ATOM 664 C C . ILE A 1 92 ? -4.272 -8.184 -10.619 1.00 95.00 92 ILE A C 1
ATOM 666 O O . ILE A 1 92 ? -3.218 -7.587 -10.423 1.00 95.00 92 ILE A O 1
ATOM 670 N N . ASN A 1 93 ? -4.483 -8.858 -11.756 1.00 94.44 93 ASN A N 1
ATOM 671 C CA . ASN A 1 93 ? -3.476 -8.935 -12.817 1.00 94.44 93 ASN A CA 1
ATOM 672 C C . ASN A 1 93 ? -3.428 -7.671 -13.685 1.00 94.44 93 ASN A C 1
ATOM 674 O O . ASN A 1 93 ? -2.485 -7.517 -14.460 1.00 94.44 93 ASN A O 1
ATOM 678 N N . ALA A 1 94 ? -4.404 -6.774 -13.541 1.00 94.69 94 ALA A N 1
ATOM 679 C CA . ALA A 1 94 ? -4.404 -5.445 -14.134 1.00 94.69 94 ALA A CA 1
ATOM 680 C C . ALA A 1 94 ? -3.990 -4.354 -13.130 1.00 94.69 94 ALA A C 1
ATOM 682 O O . ALA A 1 94 ? -3.531 -3.296 -13.557 1.00 94.69 94 ALA A O 1
ATOM 683 N N . ALA A 1 95 ? -4.114 -4.602 -11.818 1.00 95.12 95 ALA A N 1
ATOM 684 C CA . ALA A 1 95 ? -3.844 -3.630 -10.758 1.00 95.12 95 ALA A CA 1
ATOM 685 C C . ALA A 1 95 ? -2.370 -3.160 -10.743 1.00 95.12 95 ALA A C 1
ATOM 687 O O . ALA A 1 95 ? -1.476 -3.957 -10.420 1.00 95.12 95 ALA A O 1
ATOM 688 N N . PRO A 1 96 ? -2.076 -1.871 -11.031 1.00 94.88 96 PRO A N 1
ATOM 689 C CA . PRO A 1 96 ? -0.703 -1.362 -11.020 1.00 94.88 96 PRO A CA 1
ATOM 690 C C . PRO A 1 96 ? 0.044 -1.578 -9.697 1.00 94.88 96 PRO A C 1
ATOM 692 O O . PRO A 1 96 ? 1.242 -1.864 -9.736 1.00 94.88 96 PRO A O 1
ATOM 695 N N . ILE A 1 97 ? -0.647 -1.519 -8.553 1.00 94.50 97 ILE A N 1
ATOM 696 C CA . ILE A 1 97 ? -0.068 -1.772 -7.221 1.00 94.50 97 ILE A CA 1
ATOM 697 C C . ILE A 1 97 ? 0.440 -3.212 -7.036 1.00 94.50 97 ILE A C 1
ATOM 699 O O . ILE A 1 97 ? 1.257 -3.467 -6.158 1.00 94.50 97 ILE A O 1
ATOM 703 N N . PHE A 1 98 ? 0.010 -4.153 -7.880 1.00 96.19 98 PHE A N 1
ATOM 704 C CA . PHE A 1 98 ? 0.487 -5.535 -7.889 1.00 96.19 98 PHE A CA 1
ATOM 705 C C . PHE A 1 98 ? 1.493 -5.788 -9.018 1.00 96.19 98 PHE A C 1
ATOM 707 O O . PHE A 1 98 ? 2.592 -6.300 -8.787 1.00 96.19 98 PHE A O 1
ATOM 714 N N . VAL A 1 99 ? 1.154 -5.429 -10.260 1.00 95.62 99 VAL A N 1
ATOM 715 C CA . VAL A 1 99 ? 1.987 -5.798 -11.419 1.00 95.62 99 VAL A CA 1
ATOM 716 C C . VAL A 1 99 ? 3.323 -5.062 -11.445 1.00 95.62 99 VAL A C 1
ATOM 718 O O . VAL A 1 99 ? 4.341 -5.648 -11.811 1.00 95.62 99 VAL A O 1
ATOM 721 N N . ARG A 1 100 ? 3.345 -3.793 -11.023 1.00 94.06 100 ARG A N 1
ATOM 722 C CA . ARG A 1 100 ? 4.558 -2.974 -11.059 1.00 94.06 100 ARG A CA 1
ATOM 723 C C . ARG A 1 100 ? 5.615 -3.468 -10.077 1.00 94.06 100 ARG A C 1
ATOM 725 O O . ARG A 1 100 ? 6.688 -3.866 -10.535 1.00 94.06 100 ARG A O 1
ATOM 732 N N . PRO A 1 101 ? 5.334 -3.558 -8.765 1.00 93.31 101 PRO A N 1
ATOM 733 C CA . PRO A 1 101 ? 6.328 -4.039 -7.813 1.00 93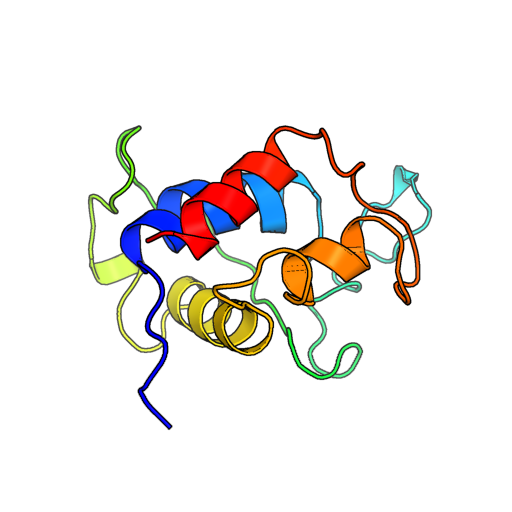.31 101 PRO A CA 1
ATOM 734 C C . PRO A 1 101 ? 6.695 -5.518 -8.002 1.00 93.31 101 PRO A C 1
ATOM 736 O O . PRO A 1 101 ? 7.713 -5.944 -7.469 1.00 93.31 101 PRO A O 1
ATOM 739 N N . THR A 1 102 ? 5.947 -6.292 -8.800 1.00 94.75 102 THR A N 1
ATOM 740 C CA . THR A 1 102 ? 6.325 -7.667 -9.182 1.00 94.75 102 THR A CA 1
ATOM 741 C C . THR A 1 102 ? 7.175 -7.762 -10.457 1.00 94.75 102 THR A C 1
ATOM 743 O O . THR A 1 102 ? 7.504 -8.866 -10.890 1.00 94.75 102 THR A O 1
ATOM 746 N N . GLY A 1 103 ? 7.581 -6.623 -11.034 1.00 91.31 103 GLY A N 1
ATOM 747 C CA . GLY A 1 103 ? 8.587 -6.542 -12.100 1.00 91.31 103 GLY A CA 1
ATOM 748 C C . GLY A 1 103 ? 8.120 -5.926 -13.422 1.00 91.31 103 GLY A C 1
ATOM 749 O O . GLY A 1 103 ? 8.902 -5.901 -14.369 1.00 91.31 103 GLY A O 1
ATOM 750 N N . ALA A 1 104 ? 6.884 -5.423 -13.529 1.00 90.19 104 ALA A N 1
ATOM 751 C CA . ALA A 1 104 ? 6.380 -4.825 -14.770 1.00 90.19 104 ALA A CA 1
ATOM 752 C C . ALA A 1 104 ? 6.466 -3.287 -14.763 1.00 90.19 104 ALA A C 1
ATOM 754 O O . ALA A 1 104 ? 5.682 -2.628 -14.090 1.00 90.19 104 ALA A O 1
ATOM 755 N N . ASN A 1 105 ? 7.349 -2.686 -15.570 1.00 85.94 105 ASN A N 1
ATOM 756 C CA . ASN A 1 105 ? 7.447 -1.220 -15.722 1.00 85.94 105 ASN A CA 1
ATOM 757 C C . ASN A 1 105 ? 7.601 -0.465 -14.381 1.00 85.94 105 ASN A C 1
ATOM 759 O O . ASN A 1 105 ? 6.997 0.586 -14.167 1.00 85.94 105 ASN A O 1
ATOM 763 N N . HIS A 1 106 ? 8.407 -1.021 -13.475 1.00 90.31 106 HIS A N 1
ATOM 764 C CA . HIS A 1 106 ? 8.815 -0.408 -12.212 1.00 90.31 106 HIS A CA 1
ATOM 765 C C . HIS A 1 106 ? 10.349 -0.357 -12.160 1.00 90.31 106 HIS A C 1
ATOM 767 O O . HIS A 1 106 ? 10.974 -1.295 -12.660 1.00 90.31 106 HIS A O 1
ATOM 773 N N . PRO A 1 107 ? 10.979 0.671 -11.554 1.00 87.06 107 PRO A N 1
ATOM 774 C CA . PRO A 1 107 ? 12.443 0.782 -11.498 1.00 87.06 107 PRO A CA 1
ATOM 775 C C . PRO A 1 107 ? 13.163 -0.437 -10.901 1.00 87.06 107 PRO A C 1
ATOM 777 O O . PRO A 1 107 ? 14.332 -0.667 -11.195 1.00 87.06 107 PRO A O 1
ATOM 780 N N . ARG A 1 108 ? 12.462 -1.231 -10.083 1.00 87.06 108 ARG A N 1
ATOM 781 C CA . ARG A 1 108 ? 12.931 -2.519 -9.557 1.00 87.06 108 ARG A CA 1
ATOM 782 C C . ARG A 1 108 ? 11.771 -3.474 -9.280 1.00 87.06 108 ARG A C 1
ATOM 784 O O . ARG A 1 108 ? 10.666 -3.025 -8.985 1.00 87.06 108 ARG A O 1
ATOM 791 N N . ALA A 1 109 ? 12.036 -4.778 -9.288 1.00 92.50 109 ALA A N 1
ATOM 792 C CA . ALA A 1 109 ? 11.134 -5.747 -8.673 1.00 92.50 109 ALA A CA 1
ATOM 793 C C . ALA A 1 109 ? 11.294 -5.681 -7.142 1.00 92.50 109 ALA A C 1
ATOM 795 O O . ALA A 1 109 ? 12.404 -5.787 -6.623 1.00 92.50 109 ALA A O 1
ATOM 796 N N . ILE A 1 110 ? 10.192 -5.461 -6.430 1.00 93.75 110 ILE A N 1
ATOM 797 C CA . ILE A 1 110 ? 10.136 -5.326 -4.971 1.00 93.75 110 ILE A CA 1
ATOM 798 C C . ILE A 1 110 ? 9.912 -6.687 -4.310 1.00 93.75 110 ILE A C 1
ATOM 800 O O . ILE A 1 110 ? 10.575 -7.016 -3.331 1.00 93.75 110 ILE A O 1
ATOM 804 N N . PHE A 1 111 ? 8.978 -7.474 -4.841 1.00 95.06 111 PHE A N 1
ATOM 805 C CA . PHE A 1 111 ? 8.638 -8.800 -4.334 1.00 95.06 111 PHE A CA 1
ATOM 806 C C . PHE A 1 111 ? 8.130 -9.697 -5.473 1.00 95.06 111 PHE A C 1
ATOM 808 O O . PHE A 1 111 ? 7.572 -9.191 -6.448 1.00 95.06 111 PHE A O 1
ATOM 815 N N . PRO A 1 112 ? 8.322 -11.025 -5.402 1.00 95.31 112 PRO A N 1
ATOM 816 C CA . PRO A 1 112 ? 7.808 -11.940 -6.415 1.00 95.31 112 PRO A CA 1
ATOM 817 C C . PRO A 1 112 ? 6.285 -12.136 -6.295 1.00 95.31 112 PRO A C 1
ATOM 819 O O . PRO A 1 112 ? 5.683 -11.904 -5.251 1.00 95.31 112 PRO A O 1
ATOM 822 N N . LYS A 1 113 ? 5.634 -12.623 -7.360 1.00 94.56 113 LYS A N 1
ATOM 823 C CA . LYS A 1 113 ? 4.165 -12.822 -7.406 1.00 94.56 113 LYS A CA 1
ATOM 824 C C . LYS A 1 113 ? 3.609 -13.855 -6.410 1.00 94.56 113 LYS A C 1
ATOM 826 O O . LYS A 1 113 ? 2.387 -13.939 -6.280 1.00 94.56 113 LYS A O 1
ATOM 831 N N . ASN A 1 114 ? 4.481 -14.651 -5.789 1.00 95.19 114 ASN A N 1
ATOM 832 C CA . ASN A 1 114 ? 4.178 -15.655 -4.764 1.00 95.19 114 ASN A CA 1
ATOM 833 C C . ASN A 1 114 ? 4.618 -15.221 -3.350 1.00 95.19 114 ASN A C 1
ATOM 835 O O . ASN A 1 114 ? 4.659 -16.050 -2.447 1.00 95.19 114 ASN A O 1
ATOM 839 N N . ASP A 1 115 ? 5.010 -13.958 -3.166 1.00 96.62 115 ASP A N 1
ATOM 840 C CA . ASP A 1 115 ? 5.306 -13.397 -1.847 1.00 96.62 115 ASP A CA 1
ATOM 841 C C . ASP A 1 115 ? 4.015 -13.258 -1.017 1.00 96.62 115 ASP A C 1
ATOM 843 O O . ASP A 1 115 ? 2.987 -12.883 -1.580 1.00 96.62 115 ASP A O 1
ATOM 847 N N . PRO A 1 116 ? 4.040 -13.454 0.312 1.00 97.00 116 PRO A N 1
ATOM 848 C CA . PRO A 1 116 ? 2.872 -13.195 1.157 1.00 97.00 116 PRO A CA 1
ATOM 849 C C . PRO A 1 116 ? 2.243 -11.800 0.969 1.00 97.00 116 PRO A C 1
ATOM 851 O O . PRO A 1 116 ? 1.025 -11.656 1.037 1.00 97.00 116 PRO A O 1
ATOM 854 N N . ALA A 1 117 ? 3.035 -10.768 0.654 1.00 96.56 117 ALA A N 1
ATOM 855 C CA . ALA A 1 117 ? 2.513 -9.432 0.351 1.00 96.56 117 ALA A CA 1
ATOM 856 C C . ALA A 1 117 ? 1.651 -9.398 -0.926 1.00 96.56 117 ALA A C 1
ATOM 858 O O . ALA A 1 117 ? 0.685 -8.637 -1.011 1.00 96.56 117 ALA A O 1
ATOM 859 N N . ALA A 1 118 ? 1.963 -10.240 -1.916 1.00 96.19 118 ALA A N 1
ATOM 860 C CA . ALA A 1 118 ? 1.126 -10.404 -3.099 1.00 96.19 118 ALA A CA 1
ATOM 861 C C . ALA A 1 118 ? -0.236 -11.018 -2.740 1.00 96.19 118 ALA A C 1
ATOM 863 O O . ALA A 1 118 ? -1.249 -10.602 -3.303 1.00 96.19 118 ALA A O 1
ATOM 864 N N . ASP A 1 119 ? -0.284 -11.948 -1.786 1.00 97.12 119 ASP A N 1
ATOM 865 C CA . ASP A 1 119 ? -1.540 -12.554 -1.331 1.00 97.12 119 ASP A CA 1
ATOM 866 C C . ASP A 1 119 ? -2.419 -11.553 -0.570 1.00 97.12 119 ASP A C 1
ATOM 868 O O . ASP A 1 119 ? -3.636 -11.539 -0.757 1.00 97.12 119 ASP A O 1
ATOM 872 N N . VAL A 1 120 ? -1.815 -10.642 0.201 1.00 97.88 120 VAL A N 1
ATOM 873 C CA . VAL A 1 120 ? -2.536 -9.533 0.852 1.00 97.88 120 VAL A CA 1
ATOM 874 C C . VAL A 1 120 ? -3.206 -8.622 -0.182 1.00 97.88 120 VAL A C 1
ATOM 876 O O . VAL A 1 120 ? -4.385 -8.297 -0.040 1.00 97.88 120 VAL A O 1
ATOM 879 N N . LEU A 1 121 ? -2.505 -8.255 -1.262 1.00 97.69 121 LEU A N 1
ATOM 880 C CA . LEU A 1 121 ? -3.103 -7.464 -2.346 1.00 97.69 121 LEU A CA 1
ATOM 881 C C . LEU A 1 121 ? -4.214 -8.233 -3.075 1.00 97.69 121 LEU A C 1
ATOM 883 O O . LEU A 1 121 ? -5.258 -7.657 -3.374 1.00 97.69 121 LEU A O 1
ATOM 887 N N . ARG A 1 122 ? -4.034 -9.539 -3.323 1.00 97.50 122 ARG A N 1
ATOM 888 C CA . ARG A 1 122 ? -5.095 -10.389 -3.895 1.00 97.50 122 ARG A CA 1
ATOM 889 C C . ARG A 1 122 ? -6.336 -10.406 -3.009 1.00 97.50 122 ARG A C 1
ATOM 891 O O . ARG A 1 122 ? -7.439 -10.302 -3.535 1.00 97.50 122 ARG A O 1
ATOM 898 N N . ALA A 1 123 ? -6.167 -10.512 -1.693 1.00 97.56 123 ALA A N 1
ATOM 899 C CA . ALA A 1 123 ? -7.275 -10.482 -0.746 1.00 97.56 123 ALA A CA 1
ATOM 900 C C . ALA A 1 123 ? -7.986 -9.122 -0.751 1.00 97.56 123 ALA A C 1
ATOM 902 O O . ALA A 1 123 ? -9.213 -9.079 -0.801 1.00 97.56 123 ALA A O 1
ATOM 903 N N . TRP A 1 124 ? -7.233 -8.018 -0.777 1.00 97.56 124 TRP A N 1
ATOM 904 C CA . TRP A 1 124 ? -7.813 -6.676 -0.838 1.00 97.56 124 TRP A CA 1
ATOM 905 C C . TRP A 1 124 ? -8.601 -6.435 -2.131 1.00 97.56 124 TRP A C 1
ATOM 907 O O . TRP A 1 124 ? -9.692 -5.875 -2.086 1.00 97.56 124 TRP A O 1
ATOM 917 N N . ALA A 1 125 ? -8.134 -6.958 -3.273 1.00 96.75 125 ALA A N 1
ATOM 918 C CA . ALA A 1 125 ? -8.877 -6.902 -4.537 1.00 96.75 125 ALA A CA 1
ATOM 919 C C . ALA A 1 125 ? -10.256 -7.574 -4.463 1.00 96.75 125 ALA A C 1
ATOM 921 O O . ALA A 1 125 ? -11.126 -7.266 -5.272 1.00 96.75 125 ALA A O 1
ATOM 922 N N . GLN A 1 126 ? -10.486 -8.470 -3.503 1.00 95.81 126 GLN A N 1
ATOM 923 C CA . GLN A 1 126 ? -11.762 -9.167 -3.316 1.00 95.81 126 GLN A CA 1
ATOM 924 C C . GLN A 1 126 ? -12.631 -8.574 -2.192 1.00 95.81 126 GLN A C 1
ATOM 926 O O . GLN A 1 126 ? -13.711 -9.105 -1.942 1.00 95.81 126 GLN A O 1
ATOM 931 N N . LYS A 1 127 ? -12.186 -7.504 -1.518 1.00 92.69 127 LYS A N 1
ATOM 932 C CA . LYS A 1 127 ? -12.883 -6.888 -0.375 1.00 92.69 127 LYS A CA 1
ATOM 933 C C . LYS A 1 127 ? -13.434 -5.499 -0.672 1.00 92.69 127 LYS A C 1
ATOM 935 O O . LYS A 1 127 ? -12.800 -4.746 -1.444 1.00 92.69 127 LYS A O 1
#

Secondary structure (DSSP, 8-state):
-------HHHIIIIIIIIIIITTTTTT--GGGTPPTT-SSS-TTT-SS------PPPP-TTSSS-S-GGGSSTT-HHHHHHHHHHHT--SSTTT-HHHHTTTTSSSSS--S-TTSHHHHHHHHHHT-

Radius of gyration: 13.83 Å; chains: 1; bounding box: 40×31×34 Å

Foldseek 3Di:
DPPPDWDLLQCLQQQCVPPCPVLVQQQDDVVVVDHGRARQCDCVRDPQQRAHDDDRADPVPDSGGPDCVCCDPPHRSVVNSVSQSRQAALPLCRRCSQVACCPPPHPHNSDHCPDVSVVSSNVRSVD